Protein AF-A0AAD9J1W6-F1 (afdb_monomer_lite)

pLDDT: mean 72.87, std 17.79, range [31.86, 90.5]

Sequence (102 aa):
FPFQEETSGVNLGNSSRLTWDNVAVANPEIQPGGAWSPRRCVARHRVAIIIPYRDREQHLITLLYYLHPVLQRQQLDYRIYVVEQVSILRSFVIWVGSRYCT

InterPro domains:
  IPR003859 Beta-1,4-galactosyltransferase [PTHR19300] (17-87)
  IPR027995 Galactosyltransferase, N-terminal [PF13733] (11-86)
  IPR029044 Nucleotide-diphospho-sugar transferases [G3DSA:3.90.550.10] (4-93)
  IPR029044 Nucleotide-diphospho-sugar transferases [SSF53448] (16-85)

Radius of gyration: 18.51 Å; chains: 1; bounding box: 71×37×44 Å

Foldseek 3Di:
DDDDDDDDDPPPPDPQDQDPVNLCVLCVQADPQRWHADPPDHAPAEEEAEAEDEDCVRVVRVCSSVVVVVVVVVRYGYGYHYHYDDPPDDDPPVCPDPPPDD

Secondary structure (DSSP, 8-state):
-----------TT-TT---HHHHHHH-TTPBTTTEE--SSS--S-EEEEEEEE-S-HHHHHHHHHHHHHHHHHTT-EEEEEEEE---SSS------------

Organism: NCBI:txid53620

Structure (mmCIF, N/CA/C/O backbone):
data_AF-A0AAD9J1W6-F1
#
_entry.id   AF-A0AAD9J1W6-F1
#
loop_
_atom_site.group_PDB
_atom_site.id
_atom_site.type_symbol
_atom_site.label_atom_id
_atom_site.label_alt_id
_atom_site.label_comp_id
_atom_site.label_asym_id
_atom_site.label_entity_id
_atom_site.label_seq_id
_atom_site.pdbx_PDB_ins_code
_atom_site.Cartn_x
_atom_site.Cartn_y
_atom_site.Cartn_z
_atom_site.occupancy
_atom_site.B_iso_or_equiv
_atom_site.auth_seq_id
_atom_site.auth_comp_id
_atom_site.auth_asym_id
_atom_site.auth_atom_id
_atom_site.pdbx_PDB_model_num
ATOM 1 N N . PHE A 1 1 ? 42.772 -3.928 7.421 1.00 35.00 1 PHE A N 1
ATOM 2 C CA . PHE A 1 1 ? 41.821 -3.447 6.403 1.00 35.00 1 PHE A CA 1
ATOM 3 C C . PHE A 1 1 ? 40.446 -3.393 7.037 1.00 35.00 1 PHE A C 1
ATOM 5 O O . PHE A 1 1 ? 39.822 -4.443 7.144 1.00 35.00 1 PHE A O 1
ATOM 12 N N . PRO A 1 2 ? 40.018 -2.245 7.582 1.00 31.86 2 PRO A N 1
ATOM 13 C CA . PRO A 1 2 ? 38.738 -2.175 8.250 1.00 31.86 2 PRO A CA 1
ATOM 14 C C . PRO A 1 2 ? 37.633 -1.826 7.254 1.00 31.86 2 PRO A C 1
ATOM 16 O O . PRO A 1 2 ? 37.698 -0.857 6.504 1.00 31.86 2 PRO A O 1
ATOM 19 N N . PHE A 1 3 ? 36.654 -2.713 7.287 1.00 36.56 3 PHE A N 1
ATOM 20 C CA . PHE A 1 3 ? 35.246 -2.558 6.975 1.00 36.56 3 PHE A CA 1
ATOM 21 C C . PHE A 1 3 ? 34.714 -1.189 7.444 1.00 36.56 3 PHE A C 1
ATOM 23 O O . PHE A 1 3 ? 34.840 -0.861 8.623 1.00 36.56 3 PHE A O 1
ATOM 30 N N . GLN A 1 4 ? 34.165 -0.382 6.529 1.00 38.28 4 GLN A N 1
ATOM 31 C CA . GLN A 1 4 ? 33.454 0.847 6.885 1.00 38.28 4 GLN A CA 1
ATOM 32 C C . GLN A 1 4 ? 31.985 0.523 7.155 1.00 38.28 4 GLN A C 1
ATOM 34 O O . GLN A 1 4 ? 31.226 0.147 6.266 1.00 38.28 4 GLN A O 1
ATOM 39 N N . GLU A 1 5 ? 31.643 0.664 8.426 1.00 49.84 5 GLU A N 1
ATOM 40 C CA . GLU A 1 5 ? 30.308 0.727 8.991 1.00 49.84 5 GLU A CA 1
ATOM 41 C C . GLU A 1 5 ? 29.835 2.182 8.874 1.00 49.84 5 GLU A C 1
ATOM 4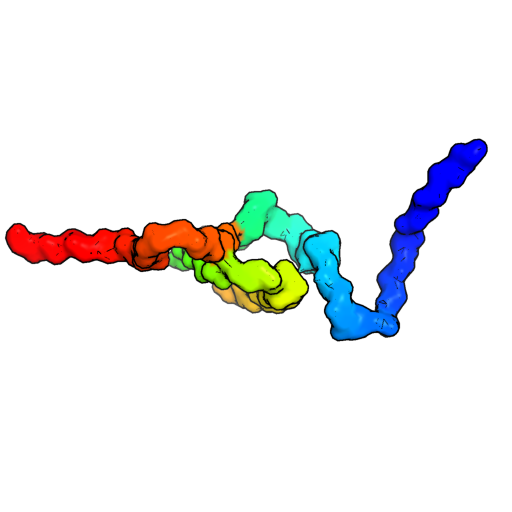3 O O . GLU A 1 5 ? 30.468 3.080 9.429 1.00 49.84 5 GLU A O 1
ATOM 48 N N . GLU A 1 6 ? 28.766 2.443 8.120 1.00 44.75 6 GLU A N 1
ATOM 49 C CA . GLU A 1 6 ? 28.171 3.780 8.046 1.00 44.75 6 GLU A CA 1
ATOM 50 C C . GLU A 1 6 ? 26.832 3.772 8.788 1.00 44.75 6 GLU A C 1
ATOM 52 O O . GLU A 1 6 ? 25.778 3.420 8.257 1.00 44.75 6 GLU A O 1
ATOM 57 N N . THR A 1 7 ? 26.903 4.114 10.075 1.00 47.78 7 THR A N 1
ATOM 58 C CA . THR A 1 7 ? 25.744 4.373 10.926 1.00 47.78 7 THR A CA 1
ATOM 59 C C . THR A 1 7 ? 25.153 5.751 10.629 1.00 47.78 7 THR A C 1
ATOM 61 O O . THR A 1 7 ? 25.806 6.772 10.829 1.00 47.78 7 THR A O 1
ATOM 64 N N . SER A 1 8 ? 23.871 5.751 10.265 1.00 63.44 8 SER A N 1
ATOM 65 C CA . SER A 1 8 ? 22.843 6.653 10.804 1.00 63.44 8 SER A CA 1
ATOM 66 C C . SER A 1 8 ? 23.109 8.164 10.731 1.00 63.44 8 SER A C 1
ATOM 68 O O . SER A 1 8 ? 23.440 8.807 11.724 1.00 63.44 8 SER A O 1
ATOM 70 N N . GLY A 1 9 ? 22.798 8.762 9.582 1.00 40.81 9 GLY A N 1
ATOM 71 C CA . GLY A 1 9 ? 22.592 10.204 9.457 1.00 40.81 9 GLY A CA 1
ATOM 72 C C . GLY A 1 9 ? 21.670 10.509 8.285 1.00 40.81 9 GLY A C 1
ATOM 73 O O . GLY A 1 9 ? 22.122 10.615 7.148 1.00 40.81 9 GLY A O 1
ATOM 74 N N . VAL A 1 10 ? 20.361 10.626 8.536 1.00 53.47 10 VAL A N 1
ATOM 75 C CA . VAL A 1 10 ? 19.398 11.073 7.518 1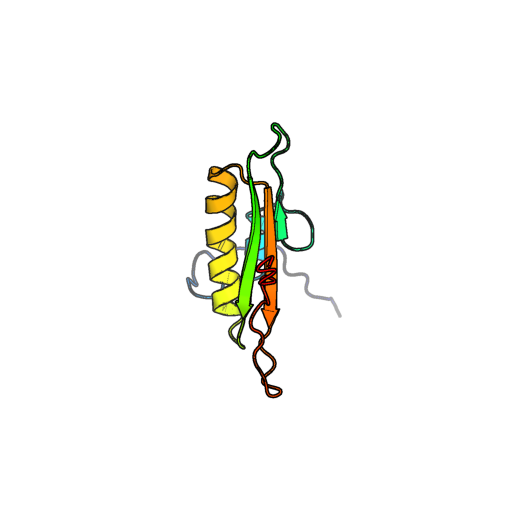.00 53.47 10 VAL A CA 1
ATOM 76 C C . VAL A 1 10 ? 19.707 12.533 7.189 1.00 53.47 10 VAL A C 1
ATOM 78 O O . VAL A 1 10 ? 19.304 13.449 7.903 1.00 53.47 10 VAL A O 1
ATOM 81 N N . ASN A 1 11 ? 20.442 12.753 6.101 1.00 43.06 11 ASN A N 1
ATOM 82 C CA . ASN A 1 11 ? 20.610 14.069 5.502 1.00 43.06 11 ASN A CA 1
ATOM 83 C C . ASN A 1 11 ? 19.251 14.526 4.957 1.00 43.06 11 ASN A C 1
ATOM 85 O O . ASN A 1 11 ? 18.783 14.035 3.928 1.00 43.06 11 ASN A O 1
ATOM 89 N N . LEU A 1 12 ? 18.616 15.476 5.645 1.00 59.56 12 LEU A N 1
ATOM 90 C CA . LEU A 1 12 ? 17.360 16.121 5.251 1.00 59.56 12 LEU A CA 1
ATOM 91 C C . LEU A 1 12 ? 17.590 17.101 4.075 1.00 59.56 12 LEU A C 1
ATOM 93 O O . LEU A 1 12 ? 17.294 18.288 4.163 1.00 59.56 12 LEU A O 1
ATOM 97 N N . GLY A 1 13 ? 18.200 16.609 2.992 1.00 47.88 13 GLY A N 1
ATOM 98 C CA . GLY A 1 13 ? 18.789 17.438 1.938 1.00 47.88 13 GLY A CA 1
ATOM 99 C C . GLY A 1 13 ? 18.882 16.795 0.554 1.00 47.88 13 GLY A C 1
ATOM 100 O O . GLY A 1 13 ? 19.618 17.298 -0.287 1.00 47.88 13 GLY A O 1
ATOM 101 N N . ASN A 1 14 ? 18.137 15.721 0.268 1.00 55.38 14 ASN A N 1
ATOM 102 C CA . ASN A 1 14 ? 17.855 15.349 -1.121 1.00 55.38 14 ASN A CA 1
ATOM 103 C C . ASN A 1 14 ? 16.435 14.785 -1.265 1.00 55.38 14 ASN A C 1
ATOM 105 O O . ASN A 1 14 ? 16.176 13.609 -1.022 1.00 55.38 14 ASN A O 1
ATOM 109 N N . SER A 1 15 ? 15.500 15.649 -1.657 1.00 59.62 15 SER A N 1
ATOM 110 C CA . SER A 1 15 ? 14.052 15.399 -1.702 1.00 59.62 15 SER A CA 1
ATOM 111 C C . SER A 1 15 ? 13.596 14.447 -2.828 1.00 59.62 15 SER A C 1
ATOM 113 O O . SER A 1 15 ? 12.483 14.587 -3.330 1.00 59.62 15 SER A O 1
ATOM 115 N N . SER A 1 16 ? 14.423 13.497 -3.275 1.00 64.12 16 SER A N 1
ATOM 116 C CA . SER A 1 16 ? 14.143 12.742 -4.508 1.00 64.12 16 SER A CA 1
ATOM 117 C C . SER A 1 16 ? 14.367 11.227 -4.460 1.00 64.12 16 SER A C 1
ATOM 119 O O . SER A 1 16 ? 14.035 10.557 -5.436 1.00 64.12 16 SER A O 1
ATOM 121 N N . ARG A 1 17 ? 14.862 10.645 -3.357 1.00 69.88 17 ARG A N 1
ATOM 122 C CA . ARG A 1 17 ? 15.122 9.194 -3.292 1.00 69.88 17 ARG A CA 1
ATOM 123 C C . ARG A 1 17 ? 14.592 8.561 -2.009 1.00 69.88 17 ARG A C 1
ATOM 125 O O . ARG A 1 17 ? 15.292 8.476 -1.005 1.00 69.88 17 ARG A O 1
ATOM 132 N N . LEU A 1 18 ? 13.344 8.104 -2.053 1.00 78.88 18 LEU A N 1
ATOM 133 C CA . LEU A 1 18 ? 12.802 7.212 -1.030 1.00 78.88 18 LEU A CA 1
ATOM 134 C C . LEU A 1 18 ? 13.348 5.795 -1.270 1.00 78.88 18 LEU A C 1
ATOM 136 O O . LEU A 1 18 ? 13.400 5.329 -2.407 1.00 78.88 18 LEU A O 1
ATOM 140 N N . THR A 1 19 ? 13.762 5.113 -0.205 1.00 83.31 19 THR A N 1
ATOM 141 C CA . THR A 1 19 ? 14.194 3.708 -0.225 1.00 83.31 19 THR A CA 1
ATOM 142 C C . THR A 1 19 ? 13.190 2.837 0.527 1.00 83.31 19 THR A C 1
ATOM 144 O O . THR A 1 19 ? 12.362 3.341 1.291 1.00 83.31 19 THR A O 1
ATOM 147 N N . TRP A 1 20 ? 13.260 1.520 0.325 1.00 79.81 20 TRP A N 1
ATOM 148 C CA . TRP A 1 20 ? 12.425 0.550 1.040 1.00 79.81 20 TRP A CA 1
ATOM 149 C C . TRP A 1 20 ? 12.592 0.630 2.560 1.00 79.81 20 TRP A C 1
ATOM 151 O O . TRP A 1 20 ? 11.607 0.517 3.291 1.00 79.81 20 TRP A O 1
ATOM 161 N N . ASP A 1 21 ? 13.805 0.921 3.030 1.00 82.38 21 ASP A N 1
ATOM 162 C CA . ASP A 1 21 ? 14.105 1.081 4.454 1.00 82.38 21 ASP A CA 1
ATOM 163 C C . ASP A 1 21 ? 13.316 2.235 5.073 1.00 82.38 21 ASP A C 1
ATOM 165 O O . ASP A 1 21 ? 12.749 2.089 6.152 1.00 82.38 21 ASP A O 1
ATOM 169 N N . ASN A 1 22 ? 13.183 3.358 4.360 1.00 82.00 22 ASN A N 1
ATOM 170 C CA . ASN A 1 22 ? 12.406 4.501 4.842 1.00 82.00 22 ASN A CA 1
ATOM 171 C C . ASN A 1 22 ? 10.926 4.142 5.033 1.00 82.00 22 ASN A C 1
ATOM 173 O O . ASN A 1 22 ? 10.297 4.606 5.983 1.00 82.00 22 ASN A O 1
ATOM 177 N N . VAL A 1 23 ? 10.364 3.307 4.151 1.00 82.19 23 VAL A N 1
ATOM 178 C CA . VAL A 1 23 ? 8.970 2.846 4.254 1.00 82.19 23 VAL A CA 1
ATOM 179 C C . VAL A 1 23 ? 8.791 1.916 5.453 1.00 82.19 23 VAL A C 1
ATOM 181 O O . VAL A 1 23 ? 7.822 2.074 6.200 1.00 82.19 23 VAL A O 1
ATOM 184 N N . ALA A 1 24 ? 9.728 0.986 5.658 1.00 82.19 24 ALA A N 1
ATOM 185 C CA . ALA A 1 24 ? 9.704 0.040 6.770 1.00 82.19 24 ALA A CA 1
ATOM 186 C C . ALA A 1 24 ? 9.884 0.740 8.127 1.00 82.19 24 ALA A C 1
ATOM 188 O O . ALA A 1 24 ? 9.115 0.495 9.056 1.00 82.19 24 ALA A O 1
ATOM 189 N N . VAL A 1 25 ? 10.841 1.667 8.226 1.00 83.38 25 VAL A N 1
ATOM 190 C CA . VAL A 1 25 ? 11.093 2.463 9.439 1.00 83.38 25 VAL A CA 1
ATOM 191 C C . VAL A 1 25 ? 9.900 3.361 9.769 1.00 83.38 25 VAL A C 1
ATOM 193 O O . VAL A 1 25 ? 9.528 3.481 10.935 1.00 83.38 25 VAL A O 1
ATOM 196 N N . ALA A 1 26 ? 9.257 3.958 8.760 1.00 82.56 26 ALA A N 1
ATOM 197 C CA . ALA A 1 26 ? 8.068 4.784 8.965 1.00 82.56 26 ALA A CA 1
ATOM 198 C C . ALA A 1 26 ? 6.836 3.977 9.414 1.00 82.56 26 ALA A C 1
ATOM 200 O O . ALA A 1 26 ? 5.907 4.553 9.978 1.00 82.56 26 ALA A O 1
ATOM 201 N N . ASN A 1 27 ? 6.805 2.662 9.169 1.00 82.38 27 ASN A N 1
ATOM 202 C CA . ASN A 1 27 ? 5.638 1.821 9.424 1.00 82.38 27 ASN A CA 1
ATOM 203 C C . ASN A 1 27 ? 6.015 0.487 10.105 1.00 82.38 27 ASN A C 1
ATOM 205 O O . ASN A 1 27 ? 5.864 -0.580 9.503 1.00 82.38 27 ASN A O 1
ATOM 209 N N . PRO A 1 28 ? 6.430 0.507 11.385 1.00 80.62 28 PRO A N 1
ATOM 210 C CA . PRO A 1 28 ? 6.873 -0.694 12.102 1.00 80.62 28 PRO A CA 1
ATOM 211 C C . PRO A 1 28 ? 5.746 -1.701 12.386 1.00 80.62 28 PRO A C 1
ATOM 213 O O . PRO A 1 28 ? 6.000 -2.843 12.756 1.00 80.62 28 PRO A O 1
ATOM 216 N N . GLU A 1 29 ? 4.484 -1.291 12.249 1.00 81.88 29 GLU A N 1
ATOM 217 C CA . GLU A 1 29 ? 3.323 -2.141 12.530 1.00 81.88 29 GLU A CA 1
ATOM 218 C C . GLU A 1 29 ? 2.912 -3.040 11.354 1.00 81.88 29 GLU A C 1
ATOM 220 O O . GLU A 1 29 ? 2.009 -3.868 11.502 1.00 81.88 29 GLU A O 1
ATOM 225 N N . ILE A 1 30 ? 3.534 -2.869 10.186 1.00 84.06 30 ILE A N 1
ATOM 226 C CA . ILE A 1 30 ? 3.214 -3.628 8.977 1.00 84.06 30 ILE A CA 1
ATOM 227 C C . ILE A 1 30 ? 3.873 -5.005 9.044 1.00 84.06 30 ILE A C 1
ATOM 229 O O . ILE A 1 30 ? 5.060 -5.146 9.329 1.00 84.06 30 ILE A O 1
ATOM 233 N N . GLN A 1 31 ? 3.089 -6.040 8.761 1.00 82.88 31 GLN A N 1
ATOM 234 C CA . GLN A 1 31 ? 3.562 -7.414 8.658 1.00 82.88 31 GLN A CA 1
ATOM 235 C C . GLN A 1 31 ? 4.325 -7.642 7.343 1.00 82.88 31 GLN A C 1
ATOM 237 O O . GLN A 1 31 ? 4.053 -6.966 6.341 1.00 82.88 31 GLN A O 1
ATOM 242 N N . PRO A 1 32 ? 5.236 -8.634 7.299 1.00 76.31 32 PRO A N 1
ATOM 243 C CA . PRO A 1 32 ? 5.918 -9.010 6.065 1.00 76.31 32 PRO A CA 1
ATOM 244 C C . PRO A 1 32 ? 4.913 -9.262 4.931 1.00 76.31 32 PRO A C 1
ATOM 246 O O . PRO A 1 32 ? 3.876 -9.897 5.125 1.00 76.31 32 PRO A O 1
ATOM 249 N N . GLY A 1 33 ? 5.214 -8.729 3.743 1.00 80.00 33 GLY A N 1
ATOM 250 C CA . GLY A 1 33 ? 4.310 -8.770 2.587 1.00 80.00 33 GLY A CA 1
ATOM 251 C C . GLY A 1 33 ? 3.293 -7.623 2.517 1.00 80.00 33 GLY A C 1
ATOM 252 O O . GLY A 1 33 ? 2.323 -7.728 1.773 1.00 80.00 33 GLY A O 1
ATOM 253 N N . GLY A 1 34 ? 3.480 -6.539 3.280 1.00 83.25 34 GLY A N 1
ATOM 254 C CA . GLY A 1 34 ? 2.660 -5.327 3.154 1.00 83.25 34 GLY A CA 1
ATOM 255 C C . GLY A 1 34 ? 1.234 -5.494 3.682 1.00 83.25 34 GLY A C 1
ATOM 256 O O . GLY A 1 34 ? 0.306 -4.861 3.173 1.00 83.25 34 GLY A O 1
ATOM 257 N N . ALA A 1 35 ? 1.049 -6.380 4.662 1.00 86.56 35 ALA A N 1
ATOM 258 C CA . ALA A 1 35 ? -0.231 -6.593 5.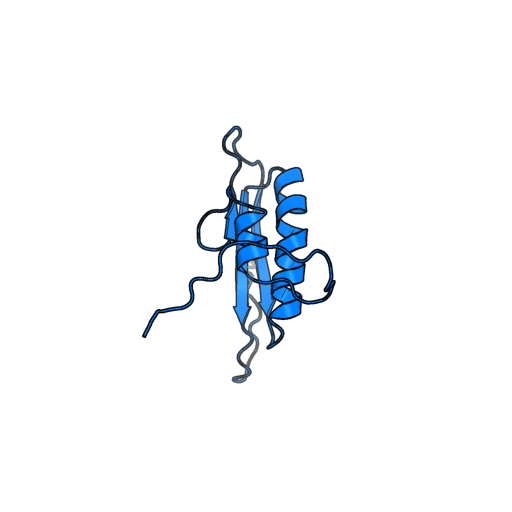323 1.00 86.56 35 ALA A CA 1
ATOM 259 C C . ALA A 1 35 ? -0.299 -5.795 6.627 1.00 86.56 35 ALA A C 1
ATOM 261 O O . ALA A 1 35 ? 0.662 -5.759 7.394 1.00 86.56 35 ALA A O 1
ATOM 262 N N . TRP A 1 36 ? -1.442 -5.183 6.909 1.00 88.75 36 TRP A N 1
ATOM 263 C CA . TRP A 1 36 ? -1.684 -4.515 8.181 1.00 88.75 36 TRP A CA 1
ATOM 264 C C . TRP A 1 36 ? -3.104 -4.795 8.647 1.00 88.75 36 TRP A C 1
ATOM 266 O O . TRP A 1 36 ? -4.053 -4.729 7.868 1.00 88.75 36 TRP A O 1
ATOM 276 N N . SER A 1 37 ? -3.230 -5.081 9.938 1.00 84.19 37 SER A N 1
ATOM 277 C CA . SER A 1 37 ? -4.503 -5.354 10.590 1.00 84.19 37 SER A CA 1
ATOM 278 C C . SER A 1 37 ? -4.564 -4.607 11.924 1.00 84.19 37 SER A C 1
ATOM 280 O O . SER A 1 37 ? -3.597 -4.678 12.694 1.00 84.19 37 SER A O 1
ATOM 282 N N . PRO A 1 38 ? -5.683 -3.941 12.254 1.00 84.19 38 PRO A N 1
ATOM 283 C CA . PRO A 1 38 ? -5.820 -3.254 13.530 1.00 84.19 38 PRO A CA 1
ATOM 284 C C . PRO A 1 38 ? -5.762 -4.243 14.706 1.00 84.19 38 PRO A C 1
ATOM 286 O O . PRO A 1 38 ? -6.451 -5.258 14.721 1.00 84.19 38 PRO A O 1
ATOM 289 N N . ARG A 1 39 ? -4.950 -3.941 15.730 1.00 76.62 39 ARG A N 1
ATOM 290 C CA . ARG A 1 39 ? -4.794 -4.810 16.919 1.00 76.62 39 ARG A CA 1
ATOM 291 C C . ARG A 1 39 ? -5.945 -4.700 17.922 1.00 76.62 39 ARG A C 1
ATOM 293 O O . ARG A 1 39 ? -6.146 -5.603 18.724 1.00 76.62 39 ARG A O 1
ATOM 300 N N . ARG A 1 40 ? -6.652 -3.564 17.928 1.00 74.81 40 ARG A N 1
ATOM 301 C CA . ARG A 1 40 ? -7.675 -3.231 18.939 1.00 74.81 40 ARG A CA 1
ATOM 302 C C . ARG A 1 40 ? -9.112 -3.497 18.487 1.00 74.81 40 ARG A C 1
ATOM 304 O O . ARG A 1 40 ? -10.013 -3.438 19.315 1.00 74.81 40 ARG A O 1
ATOM 311 N N . CYS A 1 41 ? -9.343 -3.753 17.203 1.00 70.88 41 CYS A N 1
ATOM 312 C CA . CYS A 1 41 ? -10.675 -3.984 16.651 1.00 70.88 41 CYS A CA 1
ATOM 313 C C . CYS A 1 41 ? -10.610 -4.960 15.475 1.00 70.88 41 CYS A C 1
ATOM 315 O O . CYS A 1 41 ? -9.591 -5.062 14.800 1.00 70.88 41 CYS A O 1
ATOM 317 N N . VAL A 1 42 ? -11.710 -5.668 15.217 1.00 72.12 42 VAL A N 1
ATOM 318 C CA . VAL A 1 42 ? -11.865 -6.437 13.978 1.00 72.12 42 VAL A CA 1
ATOM 319 C C . VAL A 1 42 ? -12.250 -5.448 12.887 1.00 72.12 42 VAL A C 1
ATOM 321 O O . VAL A 1 42 ? -13.286 -4.785 12.989 1.00 72.12 42 VAL A O 1
ATOM 324 N N . ALA A 1 43 ? -11.405 -5.311 11.865 1.00 74.31 43 ALA A N 1
ATOM 325 C CA . ALA A 1 43 ? -11.703 -4.431 10.747 1.00 74.31 43 ALA A CA 1
ATOM 326 C C . ALA A 1 43 ? -13.006 -4.871 10.073 1.00 74.31 43 ALA A C 1
ATOM 328 O O . ALA A 1 43 ? -13.208 -6.045 9.763 1.00 74.31 43 ALA A O 1
ATOM 329 N N . ARG A 1 44 ? -13.889 -3.907 9.814 1.00 74.69 44 ARG A N 1
ATOM 330 C CA . ARG A 1 44 ? -15.181 -4.172 9.170 1.00 74.69 44 ARG A CA 1
ATOM 331 C C . ARG A 1 44 ? -15.028 -4.568 7.699 1.00 74.69 44 ARG A C 1
ATOM 333 O O . ARG A 1 44 ? -15.899 -5.230 7.146 1.00 74.69 44 ARG A O 1
ATOM 340 N N . HIS A 1 45 ? -13.918 -4.167 7.083 1.00 78.88 45 HIS A N 1
ATOM 341 C CA . HIS A 1 45 ? -13.613 -4.424 5.684 1.00 78.88 45 HIS A CA 1
ATOM 342 C C . HIS A 1 45 ? -12.212 -5.017 5.567 1.00 78.88 45 HIS A C 1
ATOM 344 O O . HIS A 1 45 ? -11.246 -4.445 6.078 1.00 78.88 45 HIS A O 1
ATOM 350 N N . ARG A 1 46 ? -12.132 -6.150 4.865 1.00 85.94 46 ARG A N 1
ATOM 351 C CA . ARG A 1 46 ? -10.886 -6.800 4.473 1.00 85.94 46 ARG A CA 1
ATOM 352 C C . ARG A 1 46 ? -10.617 -6.497 3.006 1.00 85.94 46 ARG A C 1
ATOM 354 O O . ARG A 1 46 ? -11.389 -6.916 2.146 1.00 85.94 46 ARG A O 1
ATOM 361 N N . VAL A 1 47 ? -9.557 -5.748 2.724 1.00 89.62 47 VAL A N 1
ATOM 362 C CA . VAL A 1 47 ? -9.285 -5.179 1.398 1.00 89.62 47 VAL A CA 1
ATOM 363 C C . VAL A 1 47 ? -7.993 -5.756 0.824 1.00 89.62 47 VAL A C 1
ATOM 365 O O . VAL A 1 47 ? -6.924 -5.660 1.422 1.00 89.62 47 VAL A O 1
ATOM 368 N N . ALA A 1 48 ? -8.074 -6.334 -0.372 1.00 90.19 48 ALA A N 1
ATOM 369 C CA . ALA A 1 48 ? -6.899 -6.698 -1.158 1.00 90.19 48 ALA A CA 1
ATOM 370 C C . ALA A 1 48 ? -6.599 -5.570 -2.152 1.00 90.19 48 ALA A C 1
ATOM 372 O O . ALA A 1 48 ? -7.403 -5.301 -3.044 1.00 90.19 48 ALA A O 1
ATOM 373 N N . ILE A 1 49 ? -5.458 -4.904 -1.991 1.00 89.88 49 ILE A N 1
ATOM 374 C CA . ILE A 1 49 ? -5.019 -3.820 -2.874 1.00 89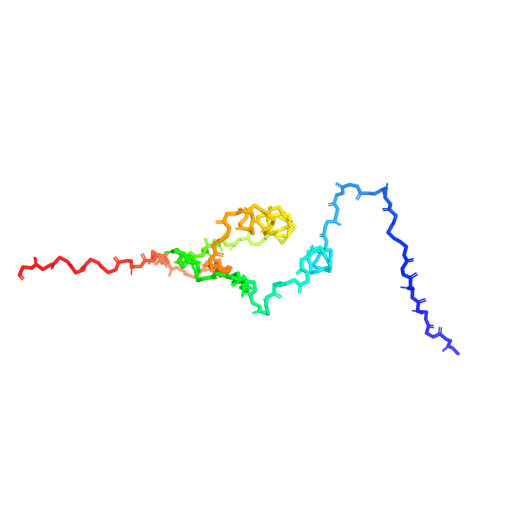.88 49 ILE A CA 1
ATOM 375 C C . ILE A 1 49 ? -4.076 -4.420 -3.902 1.00 89.88 49 ILE A C 1
ATOM 377 O O . ILE A 1 49 ? -3.010 -4.912 -3.547 1.00 89.88 49 ILE A O 1
ATOM 381 N N . ILE A 1 50 ? -4.470 -4.385 -5.171 1.00 89.69 50 ILE A N 1
ATOM 382 C CA . ILE A 1 50 ? -3.668 -4.916 -6.272 1.00 89.69 50 ILE A CA 1
ATOM 383 C C . ILE A 1 50 ? -3.052 -3.735 -7.012 1.00 89.69 50 ILE A C 1
ATOM 385 O O . ILE A 1 50 ? -3.769 -2.917 -7.586 1.00 89.69 50 ILE A O 1
ATOM 389 N N . ILE A 1 51 ? -1.727 -3.642 -6.980 1.00 89.06 51 ILE A N 1
ATOM 390 C CA . ILE A 1 51 ? -0.963 -2.601 -7.660 1.00 89.06 51 ILE A CA 1
ATOM 391 C C . ILE A 1 51 ? -0.344 -3.235 -8.905 1.00 89.06 51 ILE A C 1
ATOM 393 O O . ILE A 1 51 ? 0.620 -3.995 -8.774 1.00 89.06 51 ILE A O 1
ATOM 397 N N . PRO A 1 52 ? -0.873 -2.959 -10.109 1.00 87.75 52 PRO A N 1
ATOM 398 C CA . PRO A 1 52 ? -0.178 -3.325 -11.329 1.00 87.75 52 PRO A CA 1
ATOM 399 C C . PRO A 1 52 ? 1.114 -2.508 -11.410 1.00 87.75 52 PRO A C 1
ATOM 401 O O . PRO A 1 52 ? 1.100 -1.277 -11.347 1.00 87.75 52 PRO A O 1
ATOM 404 N N . TYR A 1 53 ? 2.238 -3.198 -11.524 1.00 85.69 53 TYR A N 1
ATOM 405 C CA . TYR A 1 53 ? 3.565 -2.609 -11.532 1.00 85.69 53 TYR A CA 1
ATOM 406 C C . TYR A 1 53 ? 4.257 -2.862 -12.870 1.00 85.69 53 TYR A C 1
ATOM 408 O O . TYR A 1 53 ? 4.239 -3.973 -13.401 1.00 85.69 53 TYR A O 1
ATOM 416 N N . ARG A 1 54 ? 4.875 -1.810 -13.415 1.00 81.94 54 ARG A N 1
ATOM 417 C CA . ARG A 1 54 ? 5.652 -1.853 -14.656 1.00 81.94 54 ARG A CA 1
ATOM 418 C C . ARG A 1 54 ? 6.930 -1.034 -14.490 1.00 81.94 54 ARG A C 1
ATOM 420 O O . ARG A 1 54 ? 6.899 0.181 -14.673 1.00 81.94 54 ARG A O 1
ATOM 427 N N . ASP A 1 55 ? 8.016 -1.716 -14.139 1.00 74.88 55 ASP A N 1
ATOM 428 C CA . ASP A 1 55 ? 9.413 -1.271 -14.296 1.00 74.88 55 ASP A CA 1
ATOM 429 C C . ASP A 1 55 ? 9.751 0.136 -13.733 1.00 74.88 55 ASP A C 1
ATOM 431 O O . ASP A 1 55 ? 10.550 0.888 -14.290 1.00 74.88 55 ASP A O 1
ATOM 435 N N . ARG A 1 56 ? 9.084 0.563 -12.646 1.00 84.06 56 ARG A N 1
ATOM 436 C CA . ARG A 1 56 ? 9.257 1.897 -12.026 1.00 84.06 56 ARG A CA 1
ATOM 437 C C . ARG A 1 56 ? 9.257 1.846 -10.503 1.00 84.06 56 ARG A C 1
ATOM 439 O O . ARG A 1 56 ? 8.309 2.284 -9.846 1.00 84.06 56 ARG A O 1
ATOM 446 N N . GLU A 1 57 ? 10.352 1.360 -9.939 1.00 84.19 57 GLU A N 1
ATOM 447 C CA . GLU A 1 57 ? 10.464 1.059 -8.507 1.00 84.19 57 GLU A CA 1
ATOM 448 C C . GLU A 1 57 ? 10.289 2.305 -7.628 1.00 84.19 57 GLU A C 1
ATOM 450 O O . GLU A 1 57 ? 9.563 2.283 -6.640 1.00 84.19 57 GLU A O 1
ATOM 455 N N . GLN A 1 58 ? 10.857 3.439 -8.046 1.00 86.06 58 GLN A N 1
ATOM 456 C CA . GLN A 1 58 ? 10.791 4.703 -7.302 1.00 86.06 58 GLN A CA 1
ATOM 457 C C . GLN A 1 58 ? 9.352 5.199 -7.080 1.00 86.06 58 GLN A C 1
ATOM 459 O O . GLN A 1 58 ? 9.013 5.689 -6.000 1.00 86.06 58 GLN A O 1
ATOM 464 N N . HIS A 1 59 ? 8.474 5.041 -8.077 1.00 86.44 59 HIS A N 1
ATOM 465 C CA . HIS A 1 59 ? 7.059 5.389 -7.926 1.00 86.44 59 HIS A CA 1
ATOM 466 C C . HIS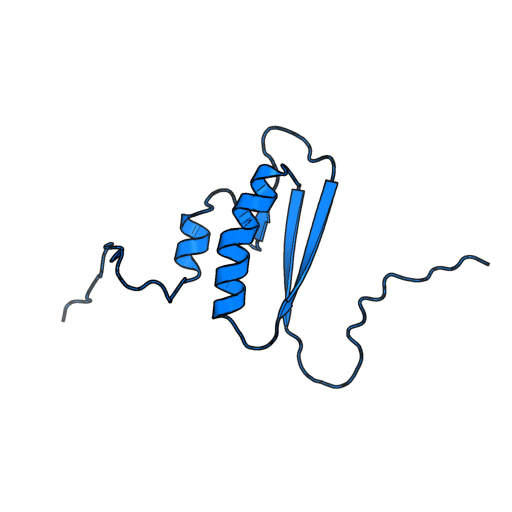 A 1 59 ? 6.334 4.426 -6.991 1.00 86.44 59 HIS A C 1
ATOM 468 O O . HIS A 1 59 ? 5.488 4.869 -6.219 1.00 86.44 59 HIS A O 1
ATOM 474 N N . LEU A 1 60 ? 6.669 3.135 -7.036 1.00 88.38 60 LEU A N 1
ATOM 475 C CA . LEU A 1 60 ? 6.080 2.149 -6.138 1.00 88.38 60 LEU A CA 1
ATOM 476 C C . LEU A 1 60 ? 6.456 2.444 -4.682 1.00 88.38 60 LEU A C 1
ATOM 478 O O . LEU A 1 60 ? 5.571 2.481 -3.831 1.00 88.38 60 LEU A O 1
ATOM 482 N N . ILE A 1 61 ? 7.730 2.737 -4.410 1.00 87.88 61 ILE A N 1
ATOM 483 C CA . ILE A 1 61 ? 8.202 3.114 -3.070 1.00 87.88 61 ILE A CA 1
ATOM 484 C C . ILE A 1 61 ? 7.469 4.368 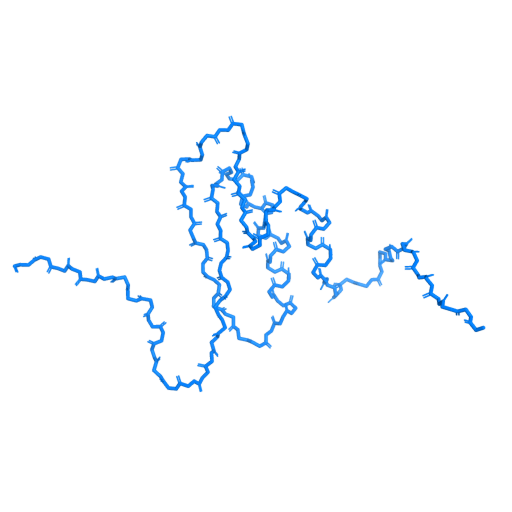-2.582 1.00 87.88 61 ILE A C 1
ATOM 486 O O . ILE A 1 61 ? 6.939 4.384 -1.472 1.00 87.88 61 ILE A O 1
ATOM 490 N N . THR A 1 62 ? 7.388 5.400 -3.426 1.00 88.94 62 THR A N 1
ATOM 491 C CA . THR A 1 62 ? 6.685 6.650 -3.094 1.00 88.94 62 THR A CA 1
ATOM 492 C C . THR A 1 62 ? 5.207 6.399 -2.800 1.00 88.94 62 THR A C 1
ATOM 494 O O . THR A 1 62 ? 4.673 6.902 -1.813 1.00 88.94 62 THR A O 1
ATOM 497 N N . LEU A 1 63 ? 4.540 5.588 -3.621 1.00 89.38 63 LEU A N 1
ATOM 498 C CA . LEU A 1 63 ? 3.141 5.233 -3.425 1.00 89.38 63 LEU A CA 1
ATOM 499 C C . LEU A 1 63 ? 2.944 4.507 -2.096 1.00 89.38 63 LEU A C 1
ATOM 501 O O . LEU A 1 63 ? 2.074 4.904 -1.330 1.00 89.38 63 LEU A O 1
ATOM 505 N N . LEU A 1 64 ? 3.755 3.496 -1.788 1.00 89.19 64 LEU A N 1
ATOM 506 C CA . LEU A 1 64 ? 3.644 2.740 -0.538 1.00 89.19 64 LEU A CA 1
ATOM 507 C C . LEU A 1 64 ? 3.892 3.625 0.686 1.00 89.19 64 LEU A C 1
ATOM 509 O O . LEU A 1 64 ? 3.124 3.559 1.646 1.00 89.19 64 LEU A O 1
ATOM 513 N N . TYR A 1 65 ? 4.889 4.512 0.619 1.00 88.25 65 TYR A N 1
ATOM 514 C CA . TYR A 1 65 ? 5.200 5.467 1.683 1.00 88.25 65 TYR A CA 1
ATOM 515 C C . TYR A 1 65 ? 3.981 6.305 2.098 1.00 88.25 65 TYR A C 1
ATOM 517 O O . TYR A 1 65 ? 3.709 6.454 3.289 1.00 88.25 65 TYR A O 1
ATOM 525 N N . TYR A 1 66 ? 3.213 6.810 1.128 1.00 88.44 66 TYR A N 1
ATOM 526 C CA . TYR A 1 66 ? 2.016 7.612 1.402 1.00 88.44 66 TYR A CA 1
ATOM 527 C C . TYR A 1 66 ? 0.750 6.779 1.612 1.00 88.44 66 TYR A C 1
ATOM 529 O O . TYR A 1 66 ? -0.140 7.188 2.360 1.00 88.44 66 TYR A O 1
ATOM 537 N N . LEU A 1 67 ? 0.642 5.617 0.971 1.00 89.69 67 LEU A N 1
ATOM 538 C CA . LEU A 1 67 ? -0.562 4.793 1.012 1.00 89.69 67 LEU A CA 1
ATOM 539 C C . LEU A 1 67 ? -0.754 4.147 2.388 1.00 89.69 67 LEU A C 1
ATOM 541 O O . LEU A 1 67 ? -1.864 4.161 2.921 1.00 89.69 67 LEU A O 1
ATOM 545 N N . HIS A 1 68 ? 0.317 3.629 2.991 1.00 88.25 68 HIS A N 1
ATOM 546 C CA . HIS A 1 68 ? 0.263 2.977 4.301 1.00 88.25 68 HIS A CA 1
ATOM 547 C C . HIS A 1 68 ? -0.396 3.826 5.403 1.00 88.25 68 HIS A C 1
ATOM 549 O O . HIS A 1 68 ? -1.369 3.347 5.997 1.00 88.25 68 HIS A O 1
ATOM 555 N N . PRO A 1 69 ? 0.029 5.079 5.660 1.00 88.62 69 PRO A N 1
ATOM 556 C CA . PRO A 1 69 ? -0.587 5.905 6.696 1.00 88.62 69 PRO A CA 1
ATOM 557 C C . PRO A 1 69 ? -2.035 6.292 6.372 1.00 88.62 69 PRO A C 1
ATOM 559 O O . PRO A 1 69 ? -2.849 6.435 7.285 1.00 88.62 69 PRO A O 1
ATOM 562 N N . VAL A 1 70 ? -2.399 6.435 5.092 1.00 89.62 70 VAL A N 1
ATOM 563 C CA . VAL A 1 70 ? -3.793 6.699 4.693 1.00 89.62 70 VAL A CA 1
ATOM 564 C C . VAL A 1 70 ? -4.687 5.506 5.038 1.00 89.62 70 VAL A C 1
ATOM 566 O O . VAL A 1 70 ? -5.746 5.691 5.638 1.00 89.62 70 VAL A O 1
ATOM 569 N N . LEU A 1 71 ? -4.246 4.285 4.732 1.00 88.00 71 LEU A N 1
ATOM 570 C CA . LEU A 1 71 ? -5.003 3.062 5.017 1.00 88.00 71 LEU A CA 1
ATOM 571 C C . LEU A 1 71 ? -5.090 2.757 6.518 1.00 88.00 71 LEU A C 1
ATOM 573 O O . LEU A 1 71 ? -6.142 2.341 7.005 1.00 88.00 71 LEU A O 1
ATOM 577 N N . GLN A 1 72 ? -4.017 3.012 7.271 1.00 85.38 72 GLN A N 1
ATOM 578 C CA . GLN A 1 72 ? -4.008 2.862 8.731 1.00 85.38 72 GLN A CA 1
ATOM 579 C C . GLN A 1 72 ? -5.023 3.798 9.403 1.00 85.38 72 GLN A C 1
ATOM 581 O O . GLN A 1 72 ? -5.757 3.375 10.297 1.00 85.38 72 GLN A O 1
ATOM 586 N N . ARG A 1 73 ? -5.138 5.052 8.934 1.00 87.31 73 ARG A N 1
ATOM 587 C CA . ARG A 1 73 ? -6.151 6.011 9.421 1.00 87.31 73 ARG A CA 1
ATOM 588 C C . ARG A 1 73 ? -7.584 5.549 9.153 1.00 87.31 73 ARG A C 1
ATOM 590 O O . ARG A 1 73 ? -8.481 5.908 9.909 1.00 87.31 73 ARG A O 1
ATOM 597 N N . GLN A 1 74 ? -7.797 4.749 8.109 1.00 87.25 74 GLN A N 1
ATOM 598 C CA . GLN A 1 74 ? -9.097 4.158 7.783 1.00 87.25 74 GLN A CA 1
ATOM 599 C C . GLN A 1 74 ? -9.411 2.887 8.596 1.00 87.25 74 GLN A C 1
ATOM 601 O O . GLN A 1 74 ? -10.515 2.361 8.477 1.00 87.25 74 GLN A O 1
ATOM 606 N N . GLN A 1 75 ? -8.475 2.395 9.422 1.00 84.62 75 GLN A N 1
ATOM 607 C CA . GLN A 1 75 ? -8.628 1.184 10.246 1.00 84.62 75 GLN A CA 1
ATOM 608 C C . GLN A 1 75 ? -9.058 -0.065 9.446 1.00 84.62 75 GLN A C 1
ATOM 610 O O . GLN A 1 75 ? -9.828 -0.899 9.926 1.00 84.62 75 GLN A O 1
ATOM 615 N N . LEU A 1 76 ? -8.564 -0.195 8.213 1.00 85.75 76 LEU A N 1
ATOM 616 C CA . LEU A 1 76 ? -8.862 -1.319 7.320 1.00 85.75 76 LEU A CA 1
ATOM 617 C C . LEU A 1 76 ? -7.912 -2.494 7.565 1.00 85.75 76 LEU A C 1
ATOM 619 O O . LEU A 1 76 ? -6.722 -2.280 7.741 1.00 85.75 76 LEU A O 1
ATOM 623 N N . ASP A 1 77 ? -8.399 -3.733 7.494 1.00 89.06 77 ASP A N 1
ATOM 624 C CA . ASP A 1 77 ? -7.515 -4.897 7.348 1.00 89.06 77 ASP A CA 1
ATOM 625 C C . ASP A 1 77 ? -7.159 -4.996 5.868 1.00 89.06 77 ASP A C 1
ATOM 627 O O . ASP A 1 77 ? -8.012 -5.331 5.041 1.00 89.06 77 ASP A O 1
ATOM 631 N N . TYR A 1 78 ? -5.936 -4.617 5.513 1.00 90.06 78 TYR A N 1
ATOM 632 C CA . TYR A 1 78 ? -5.519 -4.564 4.120 1.00 90.06 78 TYR A CA 1
ATOM 633 C C . TYR A 1 78 ? -4.255 -5.365 3.865 1.00 90.06 78 TYR A C 1
ATOM 635 O O . TYR A 1 78 ? -3.387 -5.540 4.723 1.00 90.06 78 TYR A O 1
ATOM 643 N N . ARG A 1 79 ? -4.134 -5.821 2.622 1.00 89.44 79 ARG A N 1
ATOM 644 C CA . ARG A 1 79 ? -2.925 -6.456 2.113 1.00 89.44 79 ARG A CA 1
ATOM 645 C C . ARG A 1 79 ? -2.629 -5.956 0.714 1.00 89.44 79 ARG A C 1
ATOM 647 O O . ARG A 1 79 ? -3.526 -5.920 -0.129 1.00 89.44 79 ARG A O 1
ATOM 654 N N . ILE A 1 80 ? -1.377 -5.582 0.491 1.00 90.50 80 ILE A N 1
ATOM 655 C CA . ILE A 1 80 ? -0.912 -5.062 -0.789 1.00 90.50 80 ILE A CA 1
ATOM 656 C C . ILE A 1 80 ? -0.278 -6.189 -1.602 1.00 90.50 80 ILE A C 1
ATOM 658 O O . ILE A 1 80 ? 0.608 -6.892 -1.126 1.00 90.50 80 ILE A O 1
ATOM 662 N N . TYR A 1 81 ? -0.724 -6.332 -2.843 1.00 89.31 81 TYR A N 1
ATOM 663 C CA . TYR A 1 81 ? -0.182 -7.252 -3.829 1.00 89.31 81 TYR A CA 1
ATOM 664 C C . TYR A 1 81 ? 0.353 -6.447 -5.004 1.00 89.31 81 TYR A C 1
ATOM 666 O O . TYR A 1 81 ? -0.406 -5.795 -5.720 1.00 89.31 81 TYR A O 1
ATOM 674 N N . VAL A 1 82 ? 1.665 -6.490 -5.200 1.00 88.38 82 VAL A N 1
ATOM 675 C CA . VAL A 1 82 ? 2.314 -5.876 -6.356 1.00 88.38 82 VAL A CA 1
ATOM 676 C C . VAL A 1 82 ? 2.383 -6.930 -7.452 1.00 88.38 82 VAL A C 1
ATOM 678 O O . VAL A 1 82 ? 2.998 -7.977 -7.266 1.00 88.38 82 VAL A O 1
ATOM 681 N N . VAL A 1 83 ? 1.706 -6.681 -8.571 1.00 87.75 83 VAL A N 1
ATOM 682 C CA . VAL A 1 83 ? 1.665 -7.600 -9.713 1.00 87.75 83 VAL A CA 1
ATOM 683 C C . VAL A 1 83 ? 2.512 -7.006 -10.821 1.00 87.75 83 VAL A C 1
ATOM 685 O O . VAL A 1 83 ? 2.127 -6.015 -11.438 1.00 87.75 83 VAL A O 1
ATOM 688 N N . GLU A 1 84 ? 3.673 -7.604 -11.063 1.00 83.44 84 GLU A N 1
ATOM 689 C CA . GLU A 1 84 ? 4.544 -7.210 -12.162 1.00 83.44 84 GLU A CA 1
ATOM 690 C C . GLU A 1 84 ? 3.948 -7.657 -13.500 1.00 83.44 84 GLU A C 1
ATOM 692 O O . GLU A 1 84 ? 3.672 -8.839 -13.726 1.00 83.44 84 GLU A O 1
ATOM 697 N N . GLN A 1 85 ? 3.726 -6.700 -14.400 1.00 74.50 85 GLN A N 1
ATOM 698 C CA . GLN A 1 85 ? 3.219 -6.992 -15.733 1.00 74.50 85 GLN A CA 1
ATOM 699 C C . GLN A 1 85 ? 4.357 -7.501 -16.624 1.00 74.50 85 GLN A C 1
ATOM 701 O O . GLN A 1 85 ? 5.002 -6.726 -17.331 1.00 74.50 85 GLN A O 1
ATOM 706 N N . VAL A 1 86 ? 4.570 -8.817 -16.644 1.00 75.69 86 VAL A N 1
ATOM 707 C CA . VAL A 1 86 ? 5.444 -9.452 -17.637 1.00 75.69 86 VAL A CA 1
ATOM 708 C C . VAL A 1 86 ? 4.713 -9.444 -18.976 1.00 75.69 86 VAL A C 1
ATOM 710 O O . VAL A 1 86 ? 3.661 -10.065 -19.130 1.00 75.69 86 VAL A O 1
ATOM 713 N N . SER A 1 87 ? 5.243 -8.715 -19.958 1.00 62.81 87 SER A N 1
ATOM 714 C CA . SER A 1 87 ? 4.723 -8.693 -21.326 1.00 62.81 87 SER A CA 1
ATOM 715 C C . SER A 1 87 ? 5.055 -9.996 -22.052 1.00 62.81 87 SER A C 1
ATOM 717 O O . SER A 1 87 ? 5.837 -10.026 -22.996 1.00 62.81 87 SER A O 1
ATOM 719 N N . ILE A 1 88 ? 4.447 -11.086 -21.607 1.00 58.69 88 ILE A N 1
ATOM 720 C CA . ILE A 1 88 ? 4.261 -12.301 -22.384 1.00 58.69 88 ILE A CA 1
ATOM 721 C C . ILE A 1 88 ? 2.762 -12.351 -22.659 1.00 58.69 88 ILE A C 1
ATOM 723 O O . ILE A 1 88 ? 1.947 -12.404 -21.750 1.00 58.69 88 ILE A O 1
ATOM 727 N N . LEU A 1 89 ? 2.427 -12.139 -23.929 1.00 54.28 89 LEU A N 1
ATOM 728 C CA . LEU A 1 89 ? 1.097 -12.087 -24.537 1.00 54.28 89 LEU A CA 1
ATOM 729 C C . LEU A 1 89 ? -0.070 -12.617 -23.671 1.00 54.28 89 LEU A C 1
ATOM 731 O O . LEU A 1 89 ? -0.068 -13.782 -23.286 1.00 54.28 89 LEU A O 1
ATOM 735 N N . ARG A 1 90 ? -1.130 -11.790 -23.578 1.00 49.09 90 ARG A N 1
ATOM 736 C CA . ARG A 1 90 ? -2.519 -12.051 -23.123 1.00 49.09 90 ARG A CA 1
ATOM 737 C C . ARG A 1 90 ? -2.872 -11.528 -21.728 1.00 49.09 90 ARG A C 1
ATOM 739 O O . ARG A 1 90 ? -2.385 -12.000 -20.715 1.00 49.09 90 ARG A O 1
ATOM 746 N N . SER A 1 91 ? -3.810 -10.580 -21.730 1.00 49.62 91 SER A N 1
ATOM 747 C CA . SER A 1 91 ? -4.889 -10.418 -20.754 1.00 49.62 91 SER A CA 1
ATOM 748 C C . SER A 1 91 ? -4.664 -11.045 -19.371 1.00 49.62 91 SER A C 1
ATOM 750 O O . SER A 1 91 ? -5.314 -12.030 -19.034 1.00 49.62 91 SER A O 1
ATOM 752 N N . PHE A 1 92 ? -3.869 -10.402 -18.513 1.00 42.38 92 PHE A N 1
ATOM 753 C CA . PHE A 1 92 ? -4.106 -10.469 -17.066 1.00 42.38 92 PHE A CA 1
ATOM 754 C C . PHE A 1 92 ? -5.324 -9.591 -16.740 1.00 42.38 92 PHE A C 1
ATOM 756 O O . PHE A 1 92 ? -5.251 -8.567 -16.068 1.00 42.38 92 PHE A O 1
ATOM 763 N N . VAL A 1 93 ? -6.473 -9.977 -17.294 1.00 56.69 93 VAL A N 1
ATOM 764 C CA . VAL A 1 93 ? -7.765 -9.596 -16.743 1.00 56.69 93 VAL A CA 1
ATOM 765 C C . VAL A 1 93 ? -7.884 -10.456 -15.501 1.00 56.69 93 VAL A C 1
ATOM 767 O O . VAL A 1 93 ? -7.932 -11.681 -15.606 1.00 56.69 93 VAL A O 1
ATOM 770 N N . ILE A 1 94 ? -7.874 -9.831 -14.325 1.00 53.88 94 ILE A N 1
ATOM 771 C CA . ILE A 1 94 ? -8.354 -10.484 -13.111 1.00 53.88 94 ILE A CA 1
ATOM 772 C C . ILE A 1 94 ? -9.765 -10.964 -13.461 1.00 53.88 94 ILE A C 1
ATOM 774 O O . ILE A 1 94 ? -10.685 -10.154 -13.562 1.00 53.88 94 ILE A O 1
ATOM 778 N N . TRP A 1 95 ? -9.925 -12.259 -13.740 1.00 38.03 95 TRP A N 1
ATOM 779 C CA . TRP A 1 95 ? -11.232 -12.878 -13.901 1.00 38.03 95 TRP A CA 1
ATOM 780 C C . TRP A 1 95 ? -11.901 -12.813 -12.528 1.00 38.03 95 TRP A C 1
ATOM 782 O O . TRP A 1 95 ? -11.795 -13.729 -11.715 1.00 38.03 95 TRP A O 1
ATOM 792 N N . VAL A 1 96 ? -12.586 -11.705 -12.245 1.00 49.59 96 VAL A N 1
ATOM 793 C CA . VAL A 1 96 ? -13.698 -11.734 -11.303 1.00 49.59 96 VAL A CA 1
ATOM 794 C C . VAL A 1 96 ? -14.715 -12.628 -11.987 1.00 49.59 96 VAL A C 1
ATOM 796 O O . VAL A 1 96 ? -15.321 -12.236 -12.979 1.00 49.59 96 VAL A O 1
ATOM 799 N N . GLY A 1 97 ? -14.770 -13.883 -11.544 1.00 40.34 97 GLY A N 1
ATOM 800 C CA . GLY A 1 97 ? -15.596 -14.912 -12.146 1.00 40.34 97 GLY A CA 1
ATOM 801 C C . GLY A 1 97 ? -17.014 -14.409 -12.365 1.00 40.34 97 GLY A C 1
ATOM 802 O O . GLY A 1 97 ? -17.783 -14.291 -11.413 1.00 40.34 97 GLY A O 1
ATOM 803 N N . SER A 1 98 ? -17.376 -14.178 -13.624 1.00 48.72 98 SER A N 1
ATOM 804 C CA . SER A 1 98 ? -18.770 -14.154 -14.031 1.00 48.72 98 SER A CA 1
ATOM 805 C C . SER A 1 98 ? -19.302 -15.574 -13.963 1.00 48.72 98 SER A C 1
ATOM 807 O O . SER A 1 98 ? -19.385 -16.289 -14.957 1.00 48.72 98 SER A O 1
ATOM 809 N N . ARG A 1 99 ? -19.671 -15.990 -12.753 1.00 48.75 99 ARG A N 1
ATOM 810 C CA . ARG A 1 99 ? -20.789 -16.911 -12.596 1.00 48.75 99 ARG A CA 1
ATOM 811 C C . ARG A 1 99 ? -22.054 -16.080 -12.748 1.00 48.75 99 ARG A C 1
ATOM 813 O O . ARG A 1 99 ? -22.637 -15.647 -11.760 1.00 48.75 99 ARG A O 1
ATOM 820 N N . TYR A 1 100 ? -22.455 -15.836 -13.991 1.00 47.50 100 TYR A N 1
ATOM 821 C CA . TYR A 1 100 ? -23.875 -15.659 -14.246 1.00 47.50 100 TYR A CA 1
ATOM 822 C C . TYR A 1 100 ? -24.496 -17.044 -14.055 1.00 47.50 100 TYR A C 1
ATOM 824 O O . TYR A 1 100 ? -24.160 -17.978 -14.779 1.00 47.50 100 TYR A O 1
ATOM 832 N N . CYS A 1 101 ? -25.314 -17.193 -13.015 1.00 33.34 101 CYS A N 1
ATOM 833 C CA . CYS A 1 101 ? -26.270 -18.289 -12.954 1.00 33.34 101 CYS A CA 1
ATOM 834 C C . CYS A 1 101 ? -27.292 -18.091 -14.075 1.00 33.34 101 CYS A C 1
ATOM 836 O O . CYS A 1 101 ? -27.957 -17.055 -14.100 1.00 33.34 101 CYS A O 1
ATOM 838 N N . THR A 1 102 ? -27.456 -19.105 -14.914 1.00 45.34 102 THR A N 1
ATOM 839 C CA . THR A 1 102 ? -28.750 -19.524 -15.470 1.00 45.34 102 THR A CA 1
ATOM 840 C C . THR A 1 102 ? -28.749 -21.035 -15.520 1.00 45.34 102 THR A C 1
ATOM 842 O O . THR A 1 102 ? -27.713 -21.576 -15.971 1.00 45.34 102 THR A O 1
#